Protein AF-A0A316H411-F1 (afdb_monomer_lite)

Foldseek 3Di:
DDDDDPVVVVVVLVVCVVPVQVCCCVPPVAREDSDFDDDPVRVCVLVVLADPQFPAKDKDFDFADQVPPPHHRYTWIWIFTWGDDPDDVDTHTLVPDPVNPVVPDPNGDGPTTDDDAPPHDDD

Radius of gyration: 16.69 Å; chains: 1; bounding box: 32×31×44 Å

Secondary structure (DSSP, 8-state):
-PPPPHHHHHHHHHHHIIIIIHHHHHHH--B--S-----HHHHHHHHHTS-TTEEEEEEEEEE--TT-TT-TTBEEEEEEEEEE-SSTT-EEEGGG-TTTGGGTTTTS------S--SSS---

Organism: NCBI:txid468058

Structure (mmCIF, N/CA/C/O backbone):
data_AF-A0A316H411-F1
#
_entry.id   AF-A0A316H411-F1
#
loop_
_atom_site.group_PDB
_atom_site.id
_atom_site.type_symbol
_atom_site.label_atom_id
_atom_site.label_alt_id
_atom_site.label_comp_id
_atom_site.label_asym_id
_atom_site.label_entity_id
_atom_site.label_seq_id
_atom_site.pdbx_PDB_ins_code
_atom_site.Cartn_x
_atom_site.Cartn_y
_atom_site.Cartn_z
_atom_site.occupancy
_atom_site.B_iso_or_equiv
_atom_site.auth_seq_id
_atom_site.auth_comp_id
_atom_site.auth_asym_id
_atom_site.auth_atom_id
_atom_site.pdbx_PDB_model_num
ATOM 1 N N . MET A 1 1 ? -11.057 10.860 7.444 1.00 65.12 1 MET A N 1
ATOM 2 C CA . MET A 1 1 ? -10.268 10.988 6.199 1.00 65.12 1 MET A CA 1
ATOM 3 C C . MET A 1 1 ? -11.043 11.852 5.227 1.00 65.12 1 MET A C 1
ATOM 5 O O . MET A 1 1 ? -12.250 11.670 5.128 1.00 65.12 1 MET A O 1
ATOM 9 N N . GLU A 1 2 ? -10.366 12.765 4.536 1.00 85.75 2 GLU A N 1
ATOM 10 C CA . GLU A 1 2 ? -10.936 13.507 3.406 1.00 85.75 2 GLU A CA 1
ATOM 11 C C . GLU A 1 2 ? -10.778 12.690 2.115 1.00 85.75 2 GLU A C 1
ATOM 13 O O . GLU A 1 2 ? -9.787 11.977 1.944 1.00 85.75 2 GLU A O 1
ATOM 18 N N . SER A 1 3 ? -11.764 12.755 1.220 1.00 87.12 3 SER A N 1
ATOM 19 C CA . SER A 1 3 ? -11.736 12.056 -0.070 1.00 87.12 3 SER A CA 1
ATOM 20 C C . SER A 1 3 ? -11.117 12.924 -1.164 1.00 87.12 3 SER A C 1
ATOM 22 O O . SER A 1 3 ? -11.420 14.112 -1.242 1.00 87.12 3 SER A O 1
ATOM 24 N N . ILE A 1 4 ? -10.347 12.314 -2.067 1.00 92.44 4 ILE A N 1
ATOM 25 C CA . ILE A 1 4 ? -9.917 12.939 -3.327 1.00 92.44 4 ILE A CA 1
ATOM 26 C C . ILE A 1 4 ? -10.769 12.440 -4.497 1.00 92.44 4 ILE A C 1
ATOM 28 O O . ILE A 1 4 ? -11.308 11.332 -4.449 1.00 92.44 4 ILE A O 1
ATOM 32 N N . ASP A 1 5 ? -10.872 13.234 -5.563 1.00 94.00 5 ASP A N 1
ATOM 33 C CA . ASP A 1 5 ? -11.534 12.803 -6.793 1.00 94.00 5 ASP A CA 1
ATOM 34 C C . ASP A 1 5 ? -10.626 11.914 -7.673 1.00 94.00 5 ASP A C 1
ATOM 36 O O . ASP A 1 5 ? -9.407 11.812 -7.488 1.00 94.00 5 ASP A O 1
ATOM 40 N N . LEU A 1 6 ? -11.233 11.248 -8.662 1.00 93.44 6 LEU A N 1
ATOM 41 C CA . LEU A 1 6 ? -10.528 10.324 -9.556 1.00 93.44 6 LEU A CA 1
ATOM 42 C C . LEU A 1 6 ? -9.512 11.018 -10.470 1.00 93.44 6 LEU A C 1
ATOM 44 O O . LEU A 1 6 ? -8.548 10.381 -10.897 1.00 93.44 6 LEU A O 1
ATOM 48 N N . LYS A 1 7 ? -9.716 12.294 -10.807 1.00 95.44 7 LYS A N 1
ATOM 49 C CA . LYS A 1 7 ? -8.771 13.055 -11.628 1.00 95.44 7 LYS A CA 1
ATOM 50 C C . LYS A 1 7 ? -7.504 13.323 -10.820 1.00 95.44 7 LYS A C 1
ATOM 52 O O . LYS A 1 7 ? -6.420 12.997 -11.295 1.00 95.44 7 LYS A O 1
ATOM 57 N N . THR A 1 8 ? -7.638 13.819 -9.591 1.00 95.62 8 THR A N 1
ATOM 58 C CA . THR A 1 8 ? -6.515 14.025 -8.672 1.00 95.62 8 THR A CA 1
ATOM 59 C C . THR A 1 8 ? -5.759 12.721 -8.424 1.00 95.62 8 THR A C 1
ATOM 61 O O 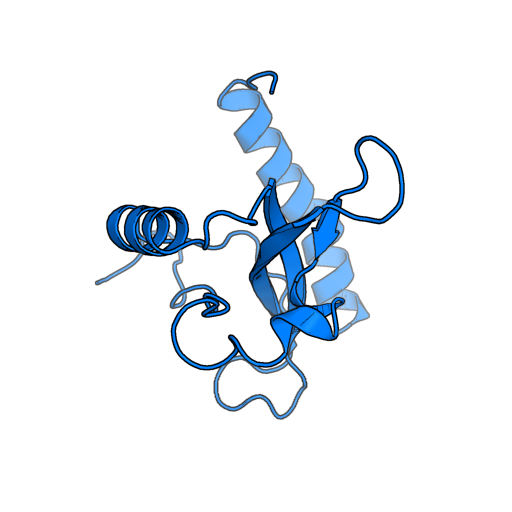. THR A 1 8 ? -4.535 12.699 -8.532 1.00 95.62 8 THR A O 1
ATOM 64 N N . ALA A 1 9 ? -6.465 11.611 -8.183 1.00 92.56 9 ALA A N 1
ATOM 65 C CA . ALA A 1 9 ? -5.828 10.307 -7.995 1.00 92.56 9 ALA A CA 1
ATOM 66 C C . ALA A 1 9 ? -4.982 9.882 -9.214 1.00 92.56 9 ALA A C 1
ATOM 68 O O . ALA A 1 9 ? -3.840 9.449 -9.058 1.00 92.56 9 ALA A O 1
ATOM 69 N N . ARG A 1 10 ? -5.498 10.061 -10.439 1.00 94.31 10 ARG A N 1
ATOM 70 C CA . ARG A 1 10 ? -4.749 9.774 -11.677 1.00 94.31 10 ARG A CA 1
ATOM 71 C C . ARG A 1 10 ? -3.515 10.661 -11.822 1.00 94.31 10 ARG A C 1
ATOM 73 O O . ARG A 1 10 ? -2.443 10.170 -12.157 1.00 94.31 10 ARG A O 1
ATOM 80 N N . GLU A 1 11 ? -3.644 11.956 -11.544 1.00 97.00 11 GLU A N 1
ATOM 81 C CA . GLU A 1 11 ? -2.522 12.898 -11.606 1.00 97.00 11 GLU A CA 1
ATOM 82 C C . GLU A 1 11 ? -1.415 12.551 -10.600 1.00 97.00 11 GLU A C 1
ATOM 84 O O . GLU A 1 11 ? -0.231 12.703 -10.910 1.00 97.00 11 GLU A O 1
ATOM 89 N N . MET A 1 12 ? -1.779 12.045 -9.417 1.00 95.12 12 MET A N 1
ATOM 90 C CA . MET A 1 12 ? -0.823 11.558 -8.419 1.00 95.12 12 MET A CA 1
ATOM 91 C C . MET A 1 12 ? -0.038 10.341 -8.920 1.00 95.12 12 MET A C 1
ATOM 93 O O . MET A 1 12 ? 1.189 10.334 -8.807 1.00 95.12 12 MET A O 1
ATOM 97 N N . VAL A 1 13 ? -0.715 9.354 -9.519 1.00 93.88 13 VAL A N 1
ATOM 98 C CA . VAL A 1 13 ? -0.072 8.165 -10.112 1.00 93.88 13 VAL A CA 1
ATOM 99 C C . VAL A 1 13 ? 0.881 8.563 -11.240 1.00 93.88 13 VAL A C 1
ATOM 101 O O . VAL A 1 13 ? 2.038 8.148 -11.276 1.00 93.88 13 VAL A O 1
ATOM 104 N N . GLU A 1 14 ? 0.438 9.445 -12.132 1.00 95.12 14 GLU A N 1
ATOM 105 C CA . GLU A 1 14 ? 1.269 9.927 -13.234 1.00 95.12 14 GLU A CA 1
ATOM 106 C C . GLU A 1 14 ? 2.478 10.739 -12.751 1.00 95.12 14 GLU A C 1
ATOM 108 O O . GLU A 1 14 ? 3.565 10.658 -13.327 1.00 95.12 14 GLU A O 1
ATOM 113 N N . ARG A 1 15 ? 2.329 11.511 -11.667 1.00 96.19 15 ARG A N 1
ATOM 114 C CA . ARG A 1 15 ? 3.462 12.193 -11.034 1.00 96.19 15 ARG A CA 1
ATOM 115 C C . ARG A 1 15 ? 4.443 11.191 -10.431 1.00 96.19 15 ARG A C 1
ATOM 117 O O . ARG A 1 15 ? 5.635 11.369 -10.645 1.00 96.19 15 ARG A O 1
ATOM 124 N N . TYR A 1 16 ? 3.965 10.157 -9.737 1.00 93.94 16 TYR A N 1
ATOM 125 C CA . TYR A 1 16 ? 4.804 9.094 -9.174 1.00 93.94 16 TYR A CA 1
ATOM 126 C C . 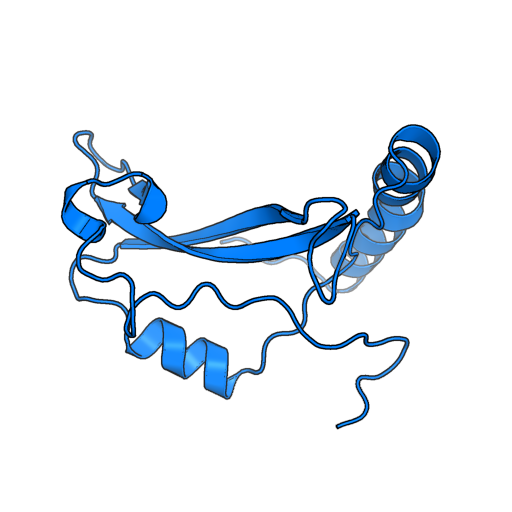TYR A 1 16 ? 5.699 8.441 -10.241 1.00 93.94 16 TYR A C 1
ATOM 128 O O . TYR A 1 16 ? 6.915 8.362 -10.046 1.00 93.94 16 TYR A O 1
ATOM 136 N N . LYS A 1 17 ? 5.120 8.061 -11.391 1.00 92.56 17 LYS A N 1
ATOM 137 C CA . LYS A 1 17 ? 5.849 7.419 -12.500 1.00 92.56 17 LYS A CA 1
ATOM 138 C C . LYS A 1 17 ? 7.011 8.267 -13.008 1.00 92.56 17 LYS A C 1
ATOM 140 O O . LYS A 1 17 ? 8.086 7.740 -13.254 1.00 92.56 17 LYS A O 1
ATOM 145 N N . ARG A 1 18 ? 6.792 9.579 -13.156 1.00 94.25 18 ARG A N 1
ATOM 146 C CA . ARG A 1 18 ? 7.788 10.520 -13.700 1.00 94.25 18 ARG A CA 1
ATOM 147 C C . ARG A 1 18 ? 8.826 10.997 -12.688 1.00 94.25 18 ARG A C 1
ATOM 149 O O . ARG A 1 18 ? 9.768 11.678 -13.081 1.00 94.25 18 ARG A O 1
ATOM 156 N N . THR A 1 19 ? 8.618 10.752 -11.396 1.00 94.12 19 THR A N 1
ATOM 157 C CA . THR A 1 19 ? 9.511 11.253 -10.347 1.00 94.12 19 THR A CA 1
ATOM 158 C C . THR A 1 19 ? 10.108 10.106 -9.553 1.00 94.12 19 THR A C 1
ATOM 160 O O . THR A 1 19 ? 11.225 9.684 -9.835 1.00 94.12 19 THR A O 1
ATOM 163 N N . ARG A 1 20 ? 9.374 9.591 -8.566 1.00 91.62 20 ARG A N 1
ATOM 164 C CA . ARG A 1 20 ? 9.865 8.602 -7.611 1.00 91.62 20 ARG A CA 1
ATOM 165 C C . ARG A 1 20 ? 10.322 7.329 -8.314 1.00 91.62 20 ARG A C 1
ATOM 167 O O . ARG A 1 20 ? 11.440 6.901 -8.049 1.00 91.62 20 ARG A O 1
ATOM 174 N N . LYS A 1 21 ? 9.499 6.779 -9.215 1.00 90.12 21 LYS A N 1
ATOM 175 C CA . LYS A 1 21 ? 9.839 5.535 -9.912 1.00 90.12 21 LYS A CA 1
ATOM 176 C C . LYS A 1 21 ? 11.121 5.689 -10.725 1.00 90.12 21 LYS A C 1
ATOM 178 O O . LYS A 1 21 ? 12.077 4.978 -10.467 1.00 90.12 21 LYS A O 1
ATOM 183 N N . THR A 1 22 ? 11.179 6.683 -11.615 1.00 90.62 22 THR A N 1
ATOM 184 C CA . THR A 1 22 ? 12.378 6.965 -12.423 1.00 90.62 22 THR A CA 1
ATOM 185 C C . THR A 1 22 ? 13.630 7.130 -11.563 1.00 90.62 22 THR A C 1
ATOM 187 O O . THR A 1 22 ? 14.649 6.515 -11.837 1.00 90.62 22 THR A O 1
ATOM 190 N N . VAL A 1 23 ? 13.567 7.917 -10.484 1.00 93.62 23 VAL A N 1
ATOM 191 C CA . VAL A 1 23 ? 14.743 8.149 -9.632 1.00 93.62 23 VAL A CA 1
ATOM 192 C C . VAL A 1 23 ? 15.191 6.880 -8.906 1.00 93.62 23 VAL A C 1
ATOM 194 O O . VAL A 1 23 ? 16.395 6.657 -8.798 1.00 93.62 23 VAL A O 1
ATOM 197 N N . ILE A 1 24 ? 14.261 6.077 -8.383 1.00 89.06 24 ILE A N 1
ATOM 198 C CA . ILE A 1 24 ? 14.600 4.857 -7.642 1.00 89.06 24 ILE A CA 1
ATOM 199 C C . ILE A 1 24 ? 15.141 3.781 -8.584 1.00 89.06 24 ILE A C 1
ATOM 201 O O . ILE A 1 24 ? 16.212 3.232 -8.310 1.00 89.06 24 ILE A O 1
ATOM 205 N N . ASP A 1 25 ? 14.451 3.546 -9.698 1.00 87.81 25 ASP A N 1
ATOM 206 C CA . ASP A 1 25 ? 14.849 2.567 -10.705 1.00 87.81 25 ASP A CA 1
ATOM 207 C C . ASP A 1 25 ? 16.249 2.915 -11.257 1.00 87.81 25 ASP A C 1
ATOM 209 O O . ASP A 1 25 ? 17.151 2.076 -11.217 1.00 87.81 25 ASP A O 1
ATOM 213 N N . ASP A 1 26 ? 16.482 4.174 -11.657 1.00 90.94 26 ASP A N 1
ATOM 214 C CA . ASP A 1 26 ? 17.741 4.594 -12.290 1.00 90.94 26 ASP A CA 1
ATOM 215 C C . ASP A 1 26 ? 18.929 4.642 -11.317 1.00 90.94 26 ASP A C 1
ATOM 217 O O . ASP A 1 26 ? 20.056 4.310 -11.689 1.00 90.94 26 ASP A O 1
ATOM 221 N N . LYS A 1 27 ? 18.720 5.104 -10.075 1.00 93.25 27 LYS A N 1
ATOM 222 C CA . LYS A 1 27 ? 19.830 5.337 -9.129 1.00 93.25 27 LYS A CA 1
ATOM 223 C C . LYS A 1 27 ? 20.153 4.146 -8.247 1.00 93.25 27 LYS A C 1
ATOM 225 O O . LYS A 1 27 ? 21.285 4.046 -7.775 1.00 93.25 27 LYS A O 1
ATOM 230 N N . HIS A 1 28 ? 19.168 3.303 -7.962 1.00 89.00 28 HIS A N 1
ATOM 231 C CA . HIS A 1 28 ? 19.310 2.237 -6.976 1.00 89.00 28 HIS A CA 1
ATOM 232 C C . HIS A 1 28 ? 19.130 0.843 -7.574 1.00 89.00 28 HIS A C 1
ATOM 234 O O . HIS A 1 28 ? 19.379 -0.130 -6.868 1.00 89.00 28 HIS A O 1
ATOM 240 N N . GLY A 1 29 ? 18.729 0.729 -8.848 1.00 87.12 29 GLY A N 1
ATOM 241 C CA . GLY A 1 29 ? 18.458 -0.569 -9.471 1.00 87.12 29 GLY A CA 1
ATOM 242 C C . GLY A 1 29 ? 17.324 -1.329 -8.777 1.00 87.12 29 GLY A C 1
ATOM 243 O O . GLY A 1 29 ? 17.271 -2.553 -8.838 1.00 87.12 29 GLY A O 1
ATOM 244 N N . ILE A 1 30 ? 16.452 -0.602 -8.075 1.00 88.25 30 ILE A N 1
ATOM 245 C CA . ILE A 1 30 ? 15.293 -1.134 -7.360 1.00 88.25 30 ILE A CA 1
ATOM 246 C C . ILE A 1 30 ? 14.096 -0.992 -8.282 1.00 88.25 30 ILE A C 1
ATOM 248 O O . ILE A 1 30 ? 13.852 0.098 -8.777 1.00 88.25 30 ILE A O 1
ATOM 252 N N . ASN A 1 31 ? 13.328 -2.059 -8.481 1.00 83.81 31 ASN A N 1
ATOM 253 C CA . ASN A 1 31 ? 12.061 -1.973 -9.195 1.00 83.81 31 ASN A CA 1
ATOM 254 C C . ASN A 1 31 ? 10.993 -1.415 -8.247 1.00 83.81 31 ASN A C 1
ATOM 256 O O . ASN A 1 31 ? 10.375 -2.165 -7.480 1.00 83.81 31 ASN A O 1
ATOM 260 N N . ASP A 1 32 ? 10.791 -0.095 -8.268 1.00 87.00 32 ASP A N 1
ATOM 261 C CA . ASP A 1 32 ? 9.787 0.526 -7.410 1.00 87.00 32 ASP A CA 1
ATOM 262 C C . ASP A 1 32 ? 8.377 0.201 -7.923 1.00 87.00 32 ASP A C 1
ATOM 264 O O . ASP A 1 32 ? 8.023 0.470 -9.078 1.00 87.00 32 ASP A O 1
ATOM 268 N N . THR A 1 33 ? 7.571 -0.408 -7.056 1.00 81.12 33 THR A N 1
ATOM 269 C CA . THR A 1 33 ? 6.213 -0.853 -7.371 1.00 81.12 33 THR A CA 1
ATOM 270 C C . THR A 1 33 ? 5.240 0.319 -7.300 1.00 81.12 33 THR A C 1
ATOM 272 O O . THR A 1 33 ? 5.038 0.915 -6.243 1.00 81.12 33 THR A O 1
ATOM 275 N N . GLU A 1 34 ? 4.578 0.600 -8.424 1.00 83.81 34 GLU A N 1
ATOM 276 C CA . GLU A 1 34 ? 3.581 1.671 -8.538 1.00 83.81 34 GLU A CA 1
ATOM 277 C C . GLU A 1 34 ? 2.350 1.441 -7.668 1.00 83.81 34 GLU A C 1
ATOM 279 O O . GLU A 1 34 ? 1.825 2.369 -7.052 1.00 83.81 34 GLU A O 1
ATOM 284 N N . SER A 1 35 ? 1.861 0.205 -7.640 1.00 81.38 35 SER A N 1
ATOM 285 C CA . SER A 1 35 ? 0.665 -0.146 -6.892 1.00 81.38 35 SER A CA 1
ATOM 286 C C . SER A 1 35 ? 0.700 -1.598 -6.442 1.00 81.38 35 SER A C 1
ATOM 288 O O . SER A 1 35 ? 1.311 -2.459 -7.068 1.00 81.38 35 SER A O 1
ATOM 290 N N . THR A 1 36 ? 0.024 -1.861 -5.329 1.00 77.44 36 THR A N 1
ATOM 291 C CA . THR A 1 36 ? -0.238 -3.204 -4.822 1.00 77.44 36 THR A CA 1
ATOM 292 C C . THR A 1 36 ? -1.730 -3.456 -4.903 1.00 77.44 36 THR A C 1
ATOM 294 O O . THR A 1 36 ? -2.522 -2.679 -4.367 1.00 77.44 36 THR A O 1
ATOM 297 N N . TRP A 1 37 ? -2.113 -4.556 -5.542 1.00 78.12 37 TRP A N 1
ATOM 298 C CA . TRP A 1 37 ? -3.490 -5.021 -5.528 1.00 78.12 37 TRP A CA 1
ATOM 299 C C . TRP A 1 37 ? -3.710 -6.013 -4.386 1.00 78.12 37 TRP A C 1
ATOM 301 O O . TRP A 1 37 ? -2.885 -6.895 -4.146 1.00 78.12 37 TRP A O 1
ATOM 311 N N . ILE A 1 38 ? -4.836 -5.863 -3.688 1.00 74.50 38 ILE A N 1
ATOM 312 C CA . ILE A 1 38 ? -5.229 -6.714 -2.565 1.00 74.50 38 ILE A CA 1
ATOM 313 C C . ILE A 1 38 ? -6.673 -7.163 -2.802 1.00 74.50 38 ILE A C 1
ATOM 315 O O . ILE A 1 38 ? -7.545 -6.300 -2.956 1.00 74.50 38 ILE A O 1
ATOM 319 N N . PRO A 1 39 ? -6.952 -8.480 -2.827 1.00 78.25 39 PRO A N 1
ATOM 320 C CA . PRO A 1 39 ? -8.316 -8.980 -2.921 1.00 78.25 39 PRO A CA 1
ATOM 321 C C . PRO A 1 39 ? -9.177 -8.440 -1.775 1.00 78.25 39 PRO A C 1
ATOM 323 O O . PRO A 1 39 ? -8.761 -8.444 -0.615 1.00 78.25 39 PRO A O 1
ATOM 326 N N . ILE A 1 40 ? -10.389 -7.977 -2.087 1.00 83.88 40 ILE A N 1
ATOM 327 C CA . ILE A 1 40 ? -11.267 -7.356 -1.085 1.00 83.88 40 ILE A CA 1
ATOM 328 C C . ILE A 1 40 ? -11.697 -8.340 0.008 1.00 83.88 40 ILE A C 1
ATOM 330 O O . ILE A 1 40 ? -11.817 -7.955 1.167 1.00 83.88 40 ILE A O 1
ATOM 334 N N . ASP A 1 41 ? -11.922 -9.602 -0.347 1.00 83.62 41 ASP A N 1
ATOM 335 C CA . ASP A 1 41 ? -12.230 -10.691 0.578 1.00 83.62 41 ASP A CA 1
ATOM 336 C C . ASP A 1 41 ? -11.065 -10.933 1.540 1.00 83.62 41 ASP A C 1
ATOM 338 O O . ASP A 1 41 ? -11.282 -10.992 2.747 1.00 83.62 41 ASP A O 1
ATOM 342 N N . LYS A 1 42 ? -9.827 -10.946 1.033 1.00 80.00 42 LYS A N 1
ATOM 343 C CA . LYS A 1 42 ? -8.620 -11.106 1.853 1.00 80.00 42 LYS A CA 1
ATOM 344 C C . LYS A 1 42 ? -8.331 -9.909 2.739 1.00 80.00 42 LYS A C 1
ATOM 346 O O . LYS A 1 42 ? -7.945 -10.092 3.889 1.00 80.00 42 LYS A O 1
ATOM 351 N N . LEU A 1 43 ? -8.578 -8.694 2.256 1.00 82.62 43 LEU A N 1
ATOM 352 C CA . LEU A 1 43 ? -8.467 -7.502 3.090 1.00 82.62 43 LEU A CA 1
ATOM 353 C C . LEU A 1 43 ? -9.505 -7.515 4.220 1.00 82.62 43 LEU A C 1
ATOM 355 O O . LEU A 1 43 ? -9.174 -7.200 5.359 1.00 82.62 43 LEU A O 1
ATOM 359 N N . LYS A 1 44 ? -10.749 -7.911 3.926 1.00 86.69 44 LYS A N 1
ATOM 360 C CA . LYS A 1 44 ? -11.800 -8.060 4.942 1.00 86.69 44 LYS A CA 1
ATOM 361 C C . LYS A 1 44 ? -11.469 -9.152 5.953 1.00 86.69 44 LYS A C 1
ATOM 363 O O . LYS A 1 44 ? -11.661 -8.927 7.139 1.00 86.69 44 LYS A O 1
ATOM 368 N N . GLU A 1 45 ? -10.977 -10.300 5.492 1.00 82.56 45 GLU A N 1
ATOM 369 C CA . GLU A 1 45 ? -10.527 -11.405 6.344 1.00 82.56 45 GLU A CA 1
ATOM 370 C C . GLU A 1 45 ? -9.400 -10.947 7.278 1.00 82.56 45 GLU A C 1
ATOM 372 O O . GLU A 1 45 ? -9.497 -11.134 8.486 1.00 82.56 45 GLU A O 1
ATOM 377 N N . PHE A 1 46 ? -8.383 -10.263 6.743 1.00 83.25 46 PHE A N 1
ATOM 378 C CA . PHE A 1 46 ? -7.298 -9.687 7.537 1.00 83.25 46 PHE A CA 1
ATOM 379 C C . PHE A 1 46 ? -7.822 -8.722 8.606 1.00 83.25 46 PHE A C 1
ATOM 381 O O . PHE A 1 46 ? -7.512 -8.890 9.779 1.00 83.25 46 PHE A O 1
ATOM 388 N N . ILE A 1 47 ? -8.654 -7.747 8.215 1.00 86.19 47 ILE A N 1
ATOM 389 C CA . ILE A 1 47 ? -9.222 -6.758 9.145 1.00 86.19 47 ILE A CA 1
ATOM 390 C C . ILE A 1 47 ? -10.107 -7.435 10.201 1.00 86.19 47 ILE A C 1
ATOM 392 O O . ILE A 1 47 ? -10.041 -7.076 11.371 1.00 86.19 47 ILE A O 1
ATOM 396 N N . GLY A 1 48 ? -10.924 -8.414 9.805 1.00 86.44 48 GLY A N 1
ATOM 397 C CA . GLY A 1 48 ? -11.824 -9.139 10.706 1.00 86.44 48 GLY A CA 1
ATOM 398 C C . GLY A 1 48 ? -11.104 -10.047 11.704 1.00 86.44 48 GLY A C 1
ATOM 399 O O . GLY A 1 48 ? -11.664 -10.344 12.754 1.00 86.44 48 GLY A O 1
ATOM 400 N N . ASN A 1 49 ? -9.873 -10.452 11.391 1.00 83.25 49 ASN A N 1
ATOM 401 C CA . ASN A 1 49 ? -9.019 -11.249 12.267 1.00 83.25 49 ASN A CA 1
ATOM 402 C C . ASN A 1 49 ? -8.075 -10.397 13.129 1.00 83.25 49 ASN A C 1
ATOM 404 O O . ASN A 1 49 ? -7.308 -10.962 13.908 1.00 83.25 49 ASN A O 1
ATOM 408 N N . LEU A 1 50 ? -8.101 -9.062 13.013 1.00 81.50 50 LEU A N 1
ATOM 409 C CA . LEU A 1 50 ? -7.318 -8.206 13.901 1.00 81.50 50 LEU A CA 1
ATOM 410 C C . LEU A 1 50 ? -7.776 -8.394 15.354 1.00 81.50 50 LEU A C 1
ATOM 412 O O . LEU A 1 50 ? -8.980 -8.479 15.613 1.00 81.50 50 LEU A O 1
ATOM 416 N N . PRO A 1 51 ? -6.840 -8.455 16.314 1.00 77.12 51 PRO A N 1
ATOM 417 C CA . PRO A 1 51 ? -7.205 -8.678 17.698 1.00 77.12 51 PRO A CA 1
ATOM 418 C C . PRO A 1 51 ? -7.861 -7.421 18.308 1.00 77.12 51 PRO A C 1
ATOM 420 O O . PRO A 1 51 ? -7.684 -6.320 17.778 1.00 77.12 51 PRO A O 1
ATOM 423 N N . PRO A 1 52 ? -8.619 -7.543 19.415 1.00 82.50 52 PRO A N 1
ATOM 424 C CA . PRO A 1 52 ? -9.371 -6.426 20.000 1.00 82.50 52 PRO A CA 1
ATOM 425 C C . PRO A 1 52 ? -8.521 -5.212 20.403 1.00 82.50 52 PRO A C 1
ATOM 427 O O . PRO A 1 52 ? -9.021 -4.091 20.431 1.00 82.50 52 PRO A O 1
ATOM 430 N N . GLU A 1 53 ? -7.246 -5.425 20.719 1.00 81.00 53 GLU A N 1
ATOM 431 C CA . GLU A 1 53 ? -6.266 -4.386 21.043 1.00 81.00 53 GLU A CA 1
ATOM 432 C C . GLU A 1 53 ? -5.750 -3.607 19.820 1.00 81.00 53 GLU A C 1
ATOM 434 O O . GLU A 1 53 ? -5.045 -2.603 19.975 1.00 81.00 53 GLU A O 1
ATOM 439 N N . ALA A 1 54 ? -6.081 -4.047 18.602 1.00 84.06 54 ALA A N 1
ATOM 440 C CA . ALA A 1 54 ? -5.710 -3.339 17.392 1.00 84.06 54 ALA A CA 1
ATOM 441 C C . ALA A 1 54 ? -6.446 -1.996 17.306 1.00 84.06 54 ALA A C 1
ATOM 443 O O . ALA A 1 54 ? -7.664 -1.890 17.422 1.00 84.06 54 ALA A O 1
ATOM 444 N N . THR A 1 55 ? -5.676 -0.950 17.041 1.00 89.38 55 THR A N 1
ATOM 445 C CA . THR A 1 55 ? -6.148 0.437 16.951 1.00 89.38 55 THR A CA 1
ATOM 446 C C . THR A 1 55 ? -6.206 0.949 15.514 1.00 89.38 55 THR A C 1
ATOM 448 O O . THR A 1 55 ? -6.739 2.026 15.259 1.00 89.38 55 THR A O 1
ATOM 451 N N . GLY A 1 56 ? -5.657 0.189 14.566 1.00 88.56 56 GLY A N 1
ATOM 452 C CA . GLY A 1 56 ? -5.569 0.570 13.165 1.00 88.56 56 GLY A CA 1
ATOM 453 C C . GLY A 1 56 ? -4.617 -0.321 12.376 1.00 88.56 56 GLY A C 1
ATOM 454 O O . GLY A 1 56 ? -4.210 -1.393 12.827 1.00 88.56 56 GLY A O 1
ATOM 455 N N . VAL A 1 57 ? -4.272 0.144 11.176 1.00 88.19 57 VAL A N 1
ATOM 456 C CA . VAL A 1 57 ? -3.299 -0.489 10.281 1.00 88.19 57 VAL A CA 1
ATOM 457 C C . VAL A 1 57 ? -2.342 0.566 9.728 1.00 88.19 57 VAL A C 1
ATOM 459 O O . VAL A 1 57 ? -2.757 1.673 9.380 1.00 88.19 57 VAL A O 1
ATOM 462 N N . ARG A 1 58 ? -1.061 0.221 9.615 1.00 88.81 58 ARG A N 1
ATOM 463 C CA . ARG A 1 58 ? -0.022 0.991 8.934 1.00 88.81 58 ARG A CA 1
ATOM 464 C C . ARG A 1 58 ? 0.413 0.262 7.669 1.00 88.81 58 ARG A C 1
ATOM 466 O O . ARG A 1 58 ? 0.545 -0.959 7.644 1.00 88.81 58 ARG A O 1
ATOM 473 N N . LEU A 1 59 ? 0.626 1.033 6.609 1.00 86.12 59 LEU A N 1
ATOM 474 C CA . LEU A 1 59 ? 1.157 0.545 5.342 1.00 86.12 59 LEU A CA 1
ATOM 475 C C . LEU A 1 59 ? 2.635 0.921 5.262 1.00 86.12 59 LEU A C 1
ATOM 477 O O . LEU A 1 59 ? 2.969 2.106 5.234 1.00 86.12 59 LEU A O 1
ATOM 481 N N . HIS A 1 60 ? 3.511 -0.076 5.221 1.00 84.06 60 HIS A N 1
ATOM 482 C CA . HIS A 1 60 ? 4.941 0.123 5.018 1.00 84.06 60 HIS A CA 1
ATOM 483 C C . HIS A 1 60 ? 5.298 -0.161 3.568 1.00 84.06 60 HIS A C 1
ATOM 485 O O . HIS A 1 60 ? 4.936 -1.206 3.039 1.00 84.06 60 HIS A O 1
ATOM 491 N N . PHE A 1 61 ? 6.047 0.745 2.949 1.00 83.69 61 PHE A N 1
ATOM 492 C CA . PHE A 1 61 ? 6.687 0.509 1.661 1.00 83.69 61 PHE A CA 1
ATOM 493 C C . PHE A 1 61 ? 8.129 0.090 1.941 1.00 83.69 61 PHE A C 1
ATOM 495 O O . PHE A 1 61 ? 8.901 0.887 2.472 1.00 83.69 61 PHE A O 1
ATOM 502 N N . GLY A 1 62 ? 8.464 -1.160 1.645 1.00 83.31 62 GLY A N 1
ATOM 503 C CA . GLY A 1 62 ? 9.790 -1.735 1.878 1.00 83.31 62 GLY A CA 1
ATOM 504 C C . GLY A 1 62 ? 10.354 -2.338 0.603 1.00 83.31 62 GLY A C 1
ATOM 505 O O . GLY A 1 62 ? 9.613 -2.541 -0.348 1.00 83.31 62 GLY A O 1
ATOM 506 N N . VAL A 1 63 ? 11.651 -2.626 0.575 1.00 84.94 63 VAL A N 1
ATOM 507 C CA . VAL A 1 63 ? 12.323 -3.225 -0.585 1.00 84.94 63 VAL A CA 1
ATOM 508 C C . VAL A 1 63 ? 12.846 -4.593 -0.188 1.00 84.94 63 VAL A C 1
ATOM 510 O O . VAL A 1 63 ? 13.430 -4.745 0.882 1.00 84.94 63 VAL A O 1
ATOM 513 N N . HIS A 1 64 ? 12.603 -5.587 -1.033 1.00 83.19 64 HIS A N 1
ATOM 514 C CA . HIS A 1 64 ? 13.187 -6.909 -0.872 1.00 83.19 64 HIS A CA 1
ATOM 515 C C . HIS A 1 64 ? 14.682 -6.900 -1.210 1.00 83.19 64 HIS A C 1
ATOM 517 O O . HIS A 1 64 ? 15.106 -6.253 -2.171 1.00 83.19 64 HIS A O 1
ATOM 523 N N . ASP A 1 65 ? 15.463 -7.670 -0.455 1.00 86.12 65 ASP A N 1
ATOM 524 C CA . ASP A 1 65 ? 16.889 -7.855 -0.715 1.00 86.12 65 ASP A CA 1
ATOM 525 C C . ASP A 1 65 ? 17.159 -8.515 -2.078 1.00 86.12 65 ASP A C 1
ATOM 527 O O . ASP A 1 65 ? 16.277 -9.097 -2.718 1.00 86.12 65 ASP A O 1
ATOM 531 N N . ALA A 1 66 ? 18.408 -8.407 -2.536 1.00 86.75 66 ALA A N 1
ATOM 532 C CA . ALA A 1 66 ? 18.863 -8.917 -3.831 1.00 86.75 66 ALA A CA 1
ATOM 533 C C . ALA A 1 66 ? 18.694 -10.438 -3.987 1.00 86.75 66 ALA A C 1
ATOM 535 O O . ALA A 1 66 ? 18.540 -10.945 -5.095 1.00 86.75 66 ALA A O 1
ATOM 536 N N . ASP A 1 67 ? 18.749 -11.168 -2.876 1.00 88.56 67 ASP A N 1
ATOM 537 C CA . ASP A 1 67 ? 18.657 -12.625 -2.800 1.00 88.56 67 ASP A CA 1
ATOM 538 C C . ASP A 1 67 ? 17.222 -13.124 -2.560 1.00 88.56 67 ASP A C 1
ATOM 540 O O . ASP A 1 67 ? 16.982 -14.330 -2.452 1.00 88.56 67 ASP A O 1
ATOM 544 N N . HIS A 1 68 ? 16.241 -12.218 -2.522 1.00 83.81 68 HIS A N 1
ATOM 545 C CA . HIS A 1 68 ? 14.854 -12.579 -2.295 1.00 83.81 68 HIS A CA 1
ATOM 546 C C . HIS A 1 68 ? 14.317 -13.473 -3.434 1.00 83.81 68 HIS A C 1
ATOM 548 O O . HIS A 1 68 ? 14.140 -13.038 -4.572 1.00 83.81 68 HIS A O 1
ATOM 554 N N . SER A 1 69 ? 13.917 -14.704 -3.098 1.00 78.00 69 SER A N 1
ATOM 555 C CA . SER A 1 69 ? 13.671 -15.830 -4.025 1.00 78.00 69 SER A CA 1
ATOM 556 C C . SER A 1 69 ? 12.632 -15.646 -5.142 1.00 78.00 69 SER A C 1
ATOM 558 O O . SER A 1 69 ? 12.569 -16.465 -6.054 1.00 78.00 69 SER A O 1
ATOM 560 N N . GLY A 1 70 ? 11.805 -14.603 -5.099 1.00 74.31 70 GLY A N 1
ATOM 561 C CA . GLY A 1 70 ? 10.820 -14.337 -6.155 1.00 74.31 70 GLY A CA 1
ATOM 562 C C . GLY A 1 70 ? 10.473 -12.872 -6.382 1.00 74.31 70 GLY A C 1
ATOM 563 O O . GLY A 1 70 ? 9.477 -12.607 -7.033 1.00 74.31 70 GLY A O 1
ATOM 564 N N . ALA A 1 71 ? 11.219 -11.942 -5.786 1.00 77.56 71 ALA A N 1
ATOM 565 C CA . ALA A 1 71 ? 10.969 -10.503 -5.915 1.00 77.56 71 ALA A CA 1
ATOM 566 C C . ALA A 1 71 ? 12.239 -9.688 -5.587 1.00 77.56 71 ALA A C 1
ATOM 568 O O . ALA A 1 71 ? 12.169 -8.770 -4.770 1.00 77.56 71 ALA A O 1
ATOM 569 N N . PRO A 1 72 ? 13.420 -10.060 -6.119 1.00 81.75 72 PRO A N 1
ATOM 570 C CA . PRO A 1 72 ? 14.669 -9.396 -5.760 1.00 81.75 72 PRO A CA 1
ATOM 571 C C . PRO A 1 72 ? 14.622 -7.916 -6.147 1.00 81.75 72 PRO A C 1
ATOM 573 O O . PRO A 1 72 ? 14.154 -7.576 -7.235 1.00 81.75 72 PRO A O 1
ATOM 576 N N . HIS A 1 73 ? 15.085 -7.039 -5.253 1.00 84.25 73 HIS A N 1
ATOM 577 C CA . HIS A 1 73 ? 15.075 -5.582 -5.447 1.00 84.25 73 HIS A CA 1
ATOM 578 C C . HIS A 1 73 ? 13.701 -4.970 -5.757 1.00 84.25 73 HIS A C 1
ATOM 580 O O . HIS A 1 73 ? 13.622 -3.875 -6.311 1.00 84.25 73 HIS A O 1
ATOM 586 N N . GLN A 1 74 ? 12.605 -5.645 -5.418 1.00 82.25 74 GLN A N 1
ATOM 587 C CA . GLN A 1 74 ? 11.267 -5.117 -5.649 1.00 82.25 74 GLN A CA 1
ATOM 588 C C . GLN A 1 74 ? 10.765 -4.373 -4.410 1.00 82.25 74 GLN A C 1
ATOM 590 O O . GLN A 1 74 ? 10.815 -4.908 -3.298 1.00 82.25 74 GLN A O 1
ATOM 595 N N . THR A 1 75 ? 10.236 -3.159 -4.596 1.00 81.81 75 THR A N 1
ATOM 596 C CA . THR A 1 75 ? 9.467 -2.497 -3.533 1.00 81.81 75 THR A CA 1
ATOM 597 C C . THR A 1 75 ? 8.131 -3.220 -3.345 1.00 81.81 75 THR A C 1
ATOM 599 O O . THR A 1 75 ? 7.427 -3.476 -4.315 1.00 81.81 75 THR A O 1
ATOM 602 N N . SER A 1 76 ? 7.730 -3.484 -2.110 1.00 78.81 76 SER A N 1
ATOM 603 C CA . SER A 1 76 ? 6.472 -4.134 -1.739 1.00 78.81 76 SER A CA 1
ATOM 604 C C . SER A 1 76 ? 5.760 -3.342 -0.644 1.00 78.81 76 SER A C 1
ATOM 606 O O . SER A 1 76 ? 6.374 -2.537 0.065 1.00 78.81 76 SER A O 1
ATOM 608 N N . VAL A 1 77 ? 4.457 -3.585 -0.485 1.00 82.00 77 VAL A N 1
ATOM 609 C CA . VAL A 1 77 ? 3.678 -3.054 0.642 1.00 82.00 77 VAL A CA 1
ATOM 610 C C . VAL A 1 77 ? 3.502 -4.134 1.701 1.00 82.00 77 VAL A C 1
ATOM 612 O O . VAL A 1 77 ? 3.092 -5.245 1.384 1.00 82.00 77 VAL A O 1
ATOM 615 N N . ALA A 1 78 ? 3.760 -3.788 2.959 1.00 79.94 78 ALA A N 1
ATOM 616 C CA . ALA A 1 78 ? 3.376 -4.574 4.123 1.00 79.94 78 ALA A CA 1
ATOM 617 C C . ALA A 1 78 ? 2.233 -3.870 4.869 1.00 79.94 78 ALA A C 1
ATOM 619 O O . ALA A 1 78 ? 2.351 -2.694 5.219 1.00 79.94 78 ALA A O 1
ATOM 620 N N . ILE A 1 79 ? 1.137 -4.592 5.121 1.00 83.38 79 ILE A N 1
ATOM 621 C CA . ILE A 1 79 ? 0.060 -4.143 6.014 1.00 83.38 79 ILE A CA 1
ATOM 622 C C . ILE A 1 79 ? 0.368 -4.657 7.413 1.00 83.38 79 ILE A C 1
ATOM 624 O O . ILE A 1 79 ? 0.487 -5.863 7.618 1.00 83.38 79 ILE A O 1
ATOM 628 N N . VAL A 1 80 ? 0.492 -3.740 8.363 1.00 82.94 80 VAL A N 1
ATOM 629 C CA . VAL A 1 80 ? 0.876 -4.034 9.742 1.00 82.94 80 VAL A CA 1
ATOM 630 C C . VAL A 1 80 ? -0.188 -3.462 10.672 1.00 82.94 80 VAL A C 1
ATOM 632 O O . VAL A 1 80 ? -0.538 -2.295 10.525 1.00 82.94 80 VAL A O 1
ATOM 635 N N . PRO A 1 81 ? -0.744 -4.226 11.618 1.00 82.94 81 PRO A N 1
ATOM 636 C CA . PRO A 1 81 ? -1.661 -3.660 12.604 1.00 82.94 81 PRO A CA 1
ATOM 637 C C . PRO A 1 81 ? -0.925 -2.733 13.577 1.00 82.94 81 PRO A C 1
ATOM 639 O O . PRO A 1 81 ? 0.274 -2.887 13.826 1.00 82.94 81 PRO A O 1
ATOM 642 N N . THR A 1 82 ? -1.657 -1.801 14.174 1.00 86.31 82 THR A N 1
ATOM 643 C CA . THR A 1 82 ? -1.127 -0.911 15.210 1.00 86.31 82 THR A CA 1
ATOM 644 C C . THR A 1 82 ? -1.795 -1.169 16.552 1.00 86.31 82 THR A C 1
ATOM 646 O O . THR A 1 82 ? -2.986 -1.462 16.602 1.00 86.31 82 THR A O 1
ATOM 649 N N . VAL A 1 83 ? -1.069 -0.993 17.653 1.00 85.88 83 VAL A N 1
ATOM 650 C CA . VAL A 1 83 ? -1.595 -1.061 19.030 1.00 85.88 83 VAL A CA 1
ATOM 651 C C . VAL A 1 83 ? -1.409 0.281 19.738 1.00 85.88 83 VAL A C 1
ATOM 653 O O . VAL A 1 83 ? -0.667 1.144 19.260 1.00 85.88 83 VAL A O 1
ATOM 656 N N . ALA A 1 84 ? -2.106 0.482 20.856 1.00 85.19 84 ALA A N 1
ATOM 657 C CA . ALA A 1 84 ? -1.941 1.686 21.663 1.00 85.19 84 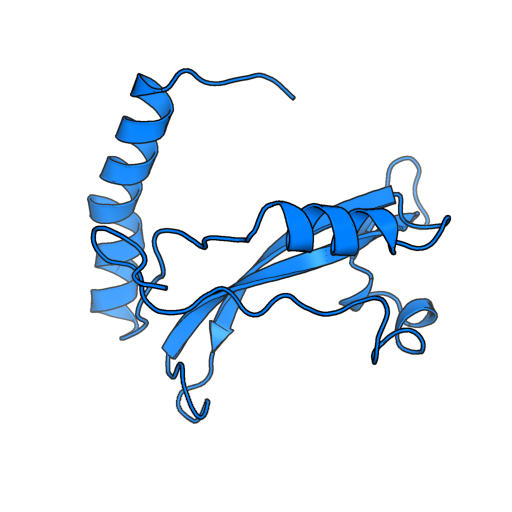ALA A CA 1
ATOM 658 C C . ALA A 1 84 ? -0.506 1.786 22.213 1.00 85.19 84 ALA A C 1
ATOM 660 O O . ALA A 1 84 ? 0.063 0.812 22.702 1.00 85.19 84 ALA A O 1
ATOM 661 N N . GLY A 1 85 ? 0.085 2.973 22.112 1.00 80.38 85 GLY A N 1
ATOM 662 C CA . GLY A 1 85 ? 1.368 3.306 22.719 1.00 80.38 85 GLY A CA 1
ATOM 663 C C . GLY A 1 85 ? 1.222 3.814 24.156 1.00 80.38 85 GLY A C 1
ATOM 664 O O . GLY A 1 85 ? 0.160 3.742 24.768 1.00 80.38 85 GLY A O 1
ATOM 665 N N . LYS A 1 86 ? 2.314 4.361 24.700 1.00 79.88 86 LYS A N 1
ATOM 666 C CA . LYS A 1 86 ? 2.370 4.885 26.078 1.00 79.88 86 LYS A CA 1
ATOM 667 C C . LYS A 1 86 ? 1.794 6.300 26.206 1.00 79.88 86 LYS A C 1
ATOM 669 O O . LYS A 1 86 ? 1.424 6.706 27.303 1.00 79.88 86 LYS A O 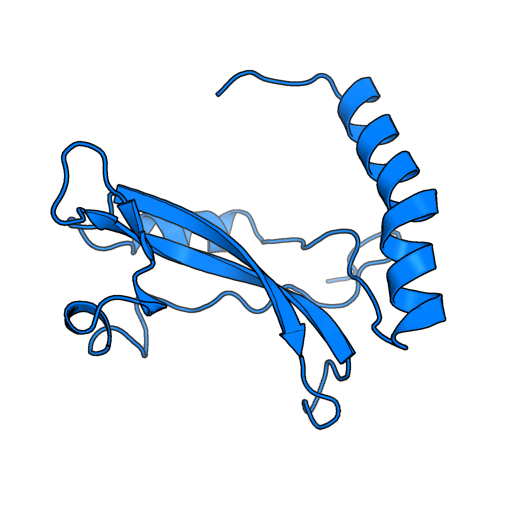1
ATOM 674 N N . GLY A 1 87 ? 1.773 7.065 25.114 1.00 77.69 87 GLY A N 1
ATOM 675 C CA . GLY A 1 87 ? 1.189 8.406 25.062 1.00 77.69 87 GLY A CA 1
ATOM 676 C C . GLY A 1 87 ? -0.286 8.397 24.660 1.00 77.69 87 GLY A C 1
ATOM 677 O O . GLY A 1 87 ? -0.745 7.472 23.991 1.00 77.69 87 GLY A O 1
ATOM 678 N N . ALA A 1 88 ? -1.010 9.460 25.021 1.00 70.62 88 ALA A N 1
ATOM 679 C CA . ALA A 1 88 ? -2.339 9.716 24.468 1.00 70.62 88 ALA A CA 1
ATOM 680 C C . ALA A 1 88 ? -2.250 9.789 22.934 1.00 70.62 88 ALA A C 1
ATOM 682 O O . ALA A 1 88 ? -1.335 10.417 22.401 1.00 70.62 88 ALA A O 1
ATOM 683 N N . ASP A 1 89 ? -3.160 9.093 22.251 1.00 79.38 89 ASP A N 1
ATOM 684 C CA . ASP A 1 89 ? -3.242 8.999 20.785 1.00 79.38 89 ASP A CA 1
ATOM 685 C C . ASP A 1 89 ? -1.989 8.431 20.093 1.00 79.38 89 ASP A C 1
ATOM 687 O O . ASP A 1 89 ? -1.794 8.577 18.883 1.00 79.38 89 ASP A O 1
ATOM 691 N N . GLN A 1 90 ? -1.115 7.753 20.845 1.00 84.25 90 GLN A N 1
ATOM 692 C CA . GLN A 1 90 ? 0.020 7.060 20.258 1.00 84.25 90 GLN A CA 1
ATOM 693 C C . GLN A 1 90 ? -0.430 5.710 19.695 1.00 84.25 90 GLN A C 1
ATOM 695 O O . GLN A 1 90 ? -0.976 4.879 20.415 1.00 84.25 90 GLN A O 1
ATOM 700 N N . HIS A 1 91 ? -0.116 5.465 18.426 1.00 86.88 91 HIS A N 1
ATOM 701 C CA . HIS A 1 91 ? -0.314 4.177 17.764 1.00 86.88 91 HIS A CA 1
ATOM 702 C C . HIS A 1 91 ? 1.042 3.641 17.297 1.00 86.88 91 HIS A C 1
ATOM 704 O O . HIS A 1 91 ? 1.706 4.261 16.456 1.00 86.88 91 HIS A O 1
ATOM 710 N N . ILE A 1 92 ? 1.473 2.515 17.862 1.00 86.44 92 ILE A N 1
ATOM 711 C CA . ILE A 1 92 ? 2.747 1.866 17.527 1.00 86.44 92 ILE A CA 1
ATOM 712 C C . ILE A 1 92 ? 2.505 0.667 16.617 1.00 86.44 92 ILE A C 1
ATOM 714 O O . ILE A 1 92 ? 1.473 0.005 16.724 1.00 86.44 92 ILE A O 1
ATOM 718 N N . ASP A 1 93 ? 3.448 0.389 15.721 1.00 82.81 93 ASP A N 1
ATOM 719 C CA . ASP A 1 93 ? 3.341 -0.779 14.852 1.00 82.81 93 ASP A CA 1
ATOM 720 C C . ASP A 1 93 ? 3.536 -2.044 15.676 1.00 82.81 93 ASP A C 1
ATOM 722 O O . ASP A 1 93 ? 4.459 -2.133 16.483 1.00 82.81 93 ASP A O 1
ATOM 726 N N . ALA A 1 94 ? 2.709 -3.054 15.433 1.00 75.12 94 ALA A N 1
ATOM 727 C CA . ALA A 1 94 ? 2.851 -4.347 16.089 1.00 75.12 94 ALA A CA 1
ATOM 728 C C . ALA A 1 94 ? 4.237 -4.976 15.878 1.00 75.12 94 ALA A C 1
ATOM 730 O O . ALA A 1 94 ? 4.761 -5.608 16.785 1.00 75.12 94 ALA A O 1
ATOM 731 N N . ILE A 1 95 ? 4.871 -4.749 14.720 1.00 73.06 95 ILE A N 1
ATOM 732 C CA . ILE A 1 95 ? 6.241 -5.225 14.447 1.00 73.06 95 ILE A CA 1
ATOM 733 C C . ILE A 1 95 ? 7.310 -4.555 15.329 1.00 73.06 95 ILE A C 1
ATOM 735 O O . ILE A 1 95 ? 8.446 -5.013 15.350 1.00 73.06 95 ILE A O 1
ATOM 739 N N . GLN A 1 96 ? 6.972 -3.462 16.020 1.00 70.81 96 GLN A N 1
ATOM 740 C CA . GLN A 1 96 ? 7.849 -2.732 16.942 1.00 70.81 96 GLN A CA 1
ATOM 741 C C . GLN A 1 96 ? 7.498 -2.987 18.416 1.00 70.81 96 GLN A C 1
ATOM 743 O O . GLN A 1 96 ? 8.152 -2.429 19.295 1.00 70.81 96 GLN A O 1
ATOM 748 N N . SER A 1 97 ? 6.459 -3.782 18.697 1.00 66.69 97 SER A N 1
ATOM 749 C CA . SER A 1 97 ? 6.031 -4.103 20.057 1.00 66.69 97 SER A CA 1
ATOM 750 C C . SER A 1 97 ? 6.473 -5.515 20.435 1.00 66.69 97 SER A C 1
ATOM 752 O O . SER A 1 97 ? 6.022 -6.497 19.841 1.00 66.69 97 SER A O 1
ATOM 754 N N . ASP A 1 98 ? 7.308 -5.624 21.470 1.00 60.84 98 ASP A N 1
ATOM 755 C CA . ASP A 1 98 ? 7.748 -6.907 22.037 1.00 60.84 98 ASP A CA 1
ATOM 756 C C . ASP A 1 9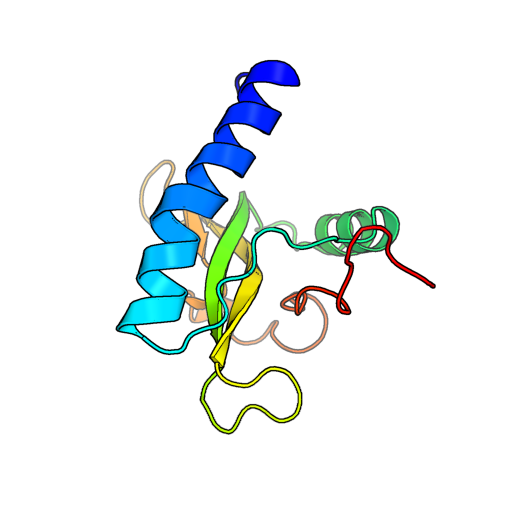8 ? 6.566 -7.762 22.542 1.00 60.84 98 ASP A C 1
ATOM 758 O O . ASP A 1 98 ? 6.652 -8.988 22.594 1.00 60.84 98 ASP A O 1
ATOM 762 N N . GLU A 1 99 ? 5.427 -7.134 22.857 1.00 53.66 99 GLU A N 1
ATOM 763 C CA . GLU A 1 99 ? 4.196 -7.801 23.303 1.00 53.66 99 GLU A CA 1
ATOM 764 C C . GLU A 1 99 ? 3.485 -8.559 22.163 1.00 53.66 99 GLU A C 1
ATOM 766 O O . GLU A 1 99 ? 2.713 -9.484 22.416 1.00 53.66 99 GLU A O 1
ATOM 771 N N . VAL A 1 100 ? 3.777 -8.217 20.902 1.00 51.25 100 VAL A N 1
ATOM 772 C CA . VAL A 1 100 ? 3.103 -8.752 19.704 1.00 51.25 100 VAL A CA 1
ATOM 773 C C . VAL A 1 100 ? 3.968 -9.767 18.937 1.00 51.25 100 VAL A C 1
ATOM 775 O O . VAL A 1 100 ? 3.473 -10.483 18.063 1.00 51.25 100 VAL A O 1
ATOM 778 N N . ALA A 1 101 ? 5.241 -9.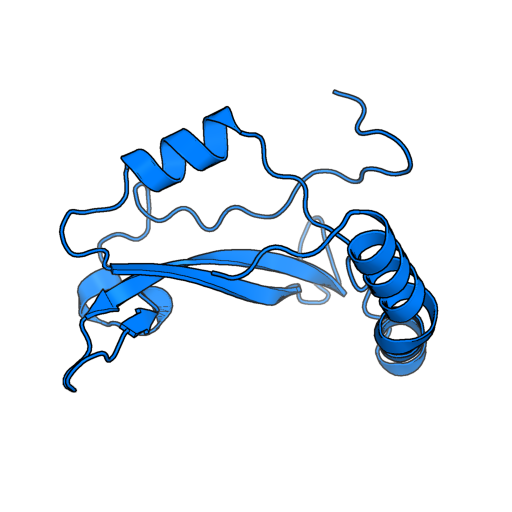931 19.313 1.00 47.53 101 ALA A N 1
ATOM 779 C CA . ALA A 1 101 ? 6.162 -10.907 18.718 1.00 47.53 101 ALA A CA 1
ATOM 780 C C . ALA A 1 101 ? 5.643 -12.366 18.776 1.00 47.53 101 ALA A C 1
ATOM 782 O O . ALA A 1 101 ? 5.969 -13.180 17.907 1.00 47.53 101 ALA A O 1
ATOM 783 N N . ASN A 1 102 ? 4.770 -12.681 19.742 1.00 43.66 102 ASN A N 1
ATOM 784 C CA . ASN A 1 102 ? 4.147 -13.999 19.925 1.00 43.66 102 ASN A CA 1
ATOM 785 C C . ASN A 1 102 ? 2.880 -14.245 19.073 1.00 43.66 102 ASN A C 1
ATOM 787 O O . ASN A 1 102 ? 2.365 -15.361 19.068 1.00 43.66 102 ASN A O 1
ATOM 791 N N . LEU A 1 103 ? 2.375 -13.252 18.329 1.00 48.44 103 LEU A N 1
ATOM 792 C CA . LEU A 1 103 ? 1.173 -13.369 17.475 1.00 48.44 103 LEU A CA 1
ATOM 793 C C . LEU A 1 103 ? 1.509 -13.704 16.000 1.00 48.44 103 LEU A C 1
ATOM 795 O O . LEU A 1 103 ? 0.650 -13.683 15.113 1.00 48.44 103 LEU A O 1
ATOM 799 N N . SER A 1 104 ? 2.778 -14.024 15.733 1.00 44.41 104 SER A N 1
ATOM 800 C CA . SER A 1 104 ? 3.465 -13.868 14.444 1.00 44.41 104 SER A CA 1
ATOM 801 C C . SER A 1 104 ? 3.341 -15.010 13.428 1.00 44.41 104 SER A C 1
ATOM 803 O O . SER A 1 104 ? 4.107 -15.035 12.469 1.00 44.41 104 SER A O 1
ATOM 805 N N . THR A 1 105 ? 2.392 -15.944 13.545 1.00 45.22 105 THR A N 1
ATOM 806 C CA . THR A 1 105 ? 2.314 -17.049 12.556 1.00 45.22 105 THR A CA 1
ATOM 807 C C . THR A 1 105 ? 0.954 -17.304 11.912 1.00 45.22 105 THR A C 1
ATOM 809 O O . THR A 1 105 ? 0.892 -18.071 10.956 1.00 45.22 105 THR A O 1
ATOM 812 N N . GLY A 1 106 ? -0.119 -16.620 12.324 1.00 40.03 106 GLY A N 1
ATOM 813 C CA . GLY A 1 106 ? -1.435 -16.810 11.688 1.00 40.03 106 GLY A CA 1
ATOM 814 C C . GLY A 1 106 ? -2.366 -15.601 11.691 1.00 40.03 106 GLY A C 1
ATOM 815 O O . GLY A 1 106 ? -3.164 -15.454 10.772 1.00 40.03 106 GLY A O 1
ATOM 816 N N . VAL A 1 107 ? -2.249 -14.717 12.685 1.00 37.28 107 VAL A N 1
ATOM 817 C CA . VAL A 1 107 ? -3.194 -13.603 12.888 1.00 37.28 107 VAL A CA 1
ATOM 818 C C . VAL A 1 107 ? -2.674 -12.301 12.269 1.00 37.28 107 VAL A C 1
ATOM 820 O O . VAL A 1 107 ? -3.453 -11.479 11.801 1.00 37.28 107 VAL A O 1
ATOM 823 N N . LEU A 1 108 ? -1.349 -12.146 12.180 1.00 42.75 108 LEU A N 1
ATOM 824 C CA . LEU A 1 108 ? -0.680 -10.952 11.656 1.00 42.75 108 LEU A CA 1
ATOM 825 C C . LEU A 1 108 ? 0.134 -11.266 10.403 1.00 42.75 108 LEU A C 1
ATOM 827 O O . LEU A 1 108 ? 1.334 -11.004 10.327 1.00 42.75 108 LEU A O 1
ATOM 831 N N . ALA A 1 109 ? -0.520 -11.877 9.419 1.00 44.81 109 ALA A N 1
ATOM 832 C CA . ALA A 1 109 ? 0.104 -12.107 8.129 1.00 44.81 109 ALA A CA 1
ATOM 833 C C . ALA A 1 109 ? 0.444 -10.756 7.479 1.00 44.81 109 ALA A C 1
ATOM 835 O O . ALA A 1 109 ? -0.446 -9.991 7.108 1.00 44.81 109 ALA A O 1
ATOM 836 N N . ILE A 1 110 ? 1.739 -10.476 7.305 1.00 48.75 110 ILE A N 1
ATOM 837 C CA . ILE A 1 110 ? 2.192 -9.464 6.352 1.00 48.75 110 ILE A CA 1
ATOM 838 C C . ILE A 1 110 ? 1.720 -9.948 4.983 1.00 48.75 110 ILE A C 1
ATOM 840 O O . ILE A 1 110 ? 2.220 -10.943 4.453 1.00 48.75 110 ILE A O 1
ATOM 844 N N . ALA A 1 111 ? 0.724 -9.271 4.419 1.00 46.91 111 ALA A N 1
ATOM 845 C CA . ALA A 1 111 ? 0.306 -9.541 3.057 1.00 46.91 111 ALA A CA 1
ATOM 846 C C . ALA A 1 111 ? 1.452 -9.133 2.126 1.00 46.91 111 ALA A C 1
ATOM 848 O O . ALA A 1 111 ? 1.662 -7.950 1.874 1.00 46.91 111 ALA A O 1
ATOM 849 N N . ARG A 1 112 ? 2.213 -10.115 1.633 1.00 46.28 112 ARG A N 1
ATOM 850 C CA . ARG A 1 112 ? 3.159 -9.898 0.544 1.00 46.28 112 ARG A CA 1
ATOM 851 C C . ARG A 1 112 ? 2.335 -9.526 -0.683 1.00 46.28 112 ARG A C 1
ATOM 853 O O . ARG A 1 112 ? 1.527 -10.320 -1.164 1.00 46.28 112 ARG A O 1
ATOM 860 N N . SER A 1 113 ? 2.479 -8.286 -1.122 1.00 45.62 113 SER A N 1
ATOM 861 C CA . SER A 1 113 ? 1.792 -7.741 -2.283 1.00 45.62 113 SER A CA 1
ATOM 862 C C . SER A 1 113 ? 1.994 -8.626 -3.516 1.00 45.62 113 SER A C 1
ATOM 864 O O . SER A 1 113 ? 3.107 -8.711 -4.015 1.00 45.62 113 SER A O 1
ATOM 866 N N . GLY A 1 114 ? 0.903 -9.282 -3.932 1.00 44.75 114 GLY A N 1
ATOM 867 C CA . GLY A 1 114 ? 0.411 -9.500 -5.302 1.00 44.75 114 GLY A CA 1
ATOM 868 C C . GLY A 1 114 ? 1.355 -9.976 -6.417 1.00 44.75 114 GLY A C 1
ATOM 869 O O . GLY A 1 114 ? 2.468 -9.499 -6.584 1.00 44.75 114 GLY A O 1
ATOM 870 N N . ARG A 1 115 ? 0.834 -10.868 -7.275 1.00 48.31 115 ARG A N 1
ATOM 871 C CA . ARG A 1 115 ? 1.420 -11.202 -8.588 1.00 48.31 115 ARG A CA 1
ATOM 872 C C . ARG A 1 115 ? 1.493 -9.963 -9.499 1.00 48.31 115 ARG A C 1
ATOM 874 O O . ARG A 1 115 ? 0.667 -9.059 -9.372 1.00 48.31 115 ARG A O 1
ATOM 881 N N . GLU A 1 116 ? 2.453 -9.957 -10.428 1.00 47.66 116 GLU A N 1
ATOM 882 C CA . GLU A 1 116 ? 2.612 -8.919 -11.459 1.00 47.66 116 GLU A CA 1
ATOM 883 C C . GLU A 1 116 ? 1.292 -8.644 -12.203 1.00 47.66 116 GLU A C 1
ATOM 885 O O . GLU A 1 116 ? 0.585 -9.572 -12.596 1.00 47.66 116 GLU A O 1
ATOM 890 N N . CYS A 1 117 ? 0.946 -7.365 -12.390 1.00 47.50 117 CYS A N 1
ATOM 891 C CA . CYS A 1 117 ? -0.328 -6.957 -12.988 1.00 47.50 117 CYS A CA 1
ATOM 892 C C . CYS A 1 117 ? -0.208 -5.719 -13.907 1.00 47.50 117 CYS A C 1
ATOM 894 O O . CYS A 1 117 ? -0.573 -4.613 -13.502 1.00 47.50 117 CYS A O 1
ATOM 896 N N . PRO A 1 118 ? 0.267 -5.868 -15.162 1.00 46.91 118 PRO A N 1
ATOM 897 C CA . PRO A 1 118 ? 0.114 -4.820 -16.174 1.00 46.91 118 PRO A CA 1
ATOM 898 C C . PRO A 1 118 ? -0.632 -5.303 -17.440 1.00 46.91 118 PRO A C 1
ATOM 900 O O . PRO A 1 118 ? -0.270 -6.344 -17.986 1.00 46.91 118 PRO A O 1
ATOM 903 N N . PRO A 1 119 ? -1.606 -4.563 -18.024 1.00 46.84 119 PRO A N 1
ATOM 904 C CA . PRO A 1 119 ? -2.527 -3.549 -17.478 1.00 46.84 119 PRO A CA 1
ATOM 905 C C . PRO A 1 119 ? -3.787 -4.156 -16.817 1.00 46.84 119 PRO A C 1
ATOM 907 O O . PRO A 1 119 ? -4.707 -3.436 -16.436 1.00 46.84 119 PRO A O 1
ATOM 910 N N . MET A 1 120 ? -3.862 -5.482 -16.721 1.00 40.84 120 MET A N 1
ATOM 911 C CA . MET A 1 120 ? -4.914 -6.221 -16.028 1.00 40.84 120 MET A CA 1
ATOM 912 C C . MET A 1 120 ? -4.278 -7.381 -15.276 1.00 40.84 120 MET A C 1
ATOM 914 O O . MET A 1 120 ? -3.294 -7.955 -15.741 1.00 40.84 120 MET A O 1
ATOM 918 N N . CYS A 1 121 ? -4.859 -7.746 -14.137 1.00 52.72 121 CYS A N 1
ATOM 919 C CA . CYS A 1 121 ? -4.410 -8.911 -13.392 1.00 52.72 121 CYS A CA 1
ATOM 920 C C . CYS A 1 121 ? -5.075 -10.122 -14.045 1.00 52.72 121 CYS A C 1
ATOM 922 O O . CYS A 1 121 ? -6.304 -10.219 -14.046 1.00 52.72 121 CYS A O 1
ATOM 924 N N . GLN A 1 122 ? -4.289 -11.009 -14.651 1.00 47.97 122 GLN A N 1
ATOM 925 C CA . GLN A 1 122 ? -4.813 -12.296 -15.099 1.00 47.97 122 GLN A CA 1
ATOM 926 C C . GLN A 1 122 ? -4.825 -13.255 -13.903 1.00 47.97 122 GLN A C 1
ATOM 928 O O . GLN A 1 122 ? -3.847 -13.317 -13.155 1.00 47.97 122 GLN A O 1
ATOM 933 N N . GLY A 1 123 ? -5.976 -13.903 -13.689 1.00 49.31 123 GLY A N 1
ATOM 934 C CA . GLY A 1 123 ? -6.234 -14.817 -12.568 1.00 49.31 123 GLY A CA 1
ATOM 935 C C . GLY A 1 123 ? -5.325 -16.038 -12.558 1.00 49.31 123 GLY A C 1
ATOM 936 O O . GLY A 1 123 ? -5.019 -16.544 -13.658 1.00 49.31 123 GLY A O 1
#

pLDDT: mean 76.88, std 16.69, range [37.28, 97.0]

Sequence (123 aa):
MESIDLKTAREMVERYKRTRKTVIDDKHGINDTESTWIPIDKLKEFIGNLPPEATGVRLHFGVHDADHSGAPHQTSVAIVPTVAGKGADQHIDAIQSDEVANLSTGVLAIARSGRECPPMCQG